Protein AF-A0A2N3IKI6-F1 (afdb_monomer_lite)

pLDDT: mean 86.37, std 8.91, range [39.81, 95.62]

Structure (mmCIF, N/CA/C/O backbone):
data_AF-A0A2N3IKI6-F1
#
_entry.id   AF-A0A2N3IKI6-F1
#
loop_
_atom_site.group_PDB
_atom_site.id
_atom_site.type_symbol
_atom_site.label_atom_id
_atom_site.label_alt_id
_atom_site.label_comp_id
_atom_site.label_asym_id
_atom_site.label_entity_id
_atom_site.label_seq_id
_atom_site.pdbx_PDB_ins_code
_atom_site.Cartn_x
_atom_site.Cartn_y
_atom_site.Cartn_z
_atom_site.occupancy
_atom_site.B_iso_or_equiv
_atom_site.auth_seq_id
_atom_site.auth_comp_id
_atom_site.auth_asym_id
_atom_site.auth_atom_id
_atom_site.pdbx_PDB_model_num
ATOM 1 N N . MET A 1 1 ? 9.891 15.301 12.125 1.00 39.81 1 MET A N 1
ATOM 2 C CA . MET A 1 1 ? 8.675 15.472 11.299 1.00 39.81 1 MET A CA 1
ATOM 3 C C . MET A 1 1 ? 8.452 14.195 10.503 1.00 39.81 1 MET A C 1
ATOM 5 O O . MET A 1 1 ? 9.159 13.972 9.529 1.00 39.81 1 MET A O 1
ATOM 9 N N . GLN A 1 2 ? 7.548 13.316 10.944 1.00 42.34 2 GLN A N 1
ATOM 10 C CA . GLN A 1 2 ? 7.200 12.113 10.184 1.00 42.34 2 GLN A CA 1
ATOM 11 C C . GLN A 1 2 ? 6.317 12.548 9.012 1.00 42.34 2 GLN A C 1
ATOM 13 O O . GLN A 1 2 ? 5.138 12.839 9.183 1.00 42.34 2 GLN A O 1
ATOM 18 N N . LYS A 1 3 ? 6.926 12.711 7.836 1.00 47.81 3 LYS A N 1
ATOM 19 C CA . LYS A 1 3 ? 6.212 13.074 6.612 1.00 47.81 3 LYS A CA 1
ATOM 20 C C . LYS A 1 3 ? 5.405 11.841 6.200 1.00 47.81 3 LYS A C 1
ATOM 22 O O . LYS A 1 3 ? 6.007 10.827 5.856 1.00 47.81 3 LYS A O 1
ATOM 27 N N . SER A 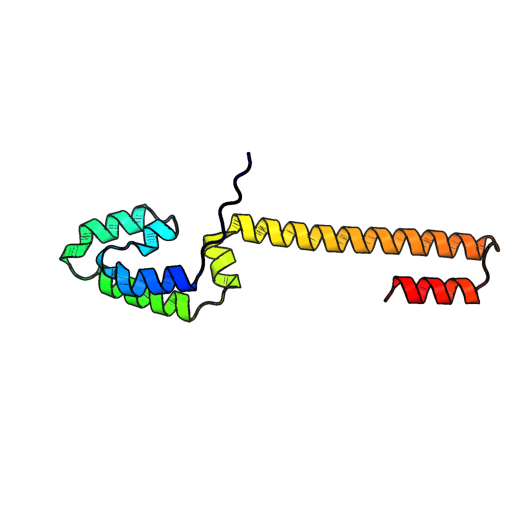1 4 ? 4.077 11.897 6.283 1.00 53.25 4 SER A N 1
ATOM 28 C CA . SER A 1 4 ? 3.225 10.873 5.679 1.00 53.25 4 SER A CA 1
ATOM 29 C C . SER A 1 4 ? 3.449 10.927 4.172 1.00 53.25 4 SER A C 1
ATOM 31 O O . SER A 1 4 ? 3.062 11.881 3.495 1.00 53.25 4 SER A O 1
ATOM 33 N N . THR A 1 5 ? 4.174 9.951 3.638 1.00 63.69 5 THR A N 1
ATOM 34 C CA . THR A 1 5 ? 4.235 9.765 2.193 1.00 63.69 5 THR A CA 1
ATOM 35 C C . THR A 1 5 ? 2.837 9.377 1.732 1.00 63.69 5 THR A C 1
ATOM 37 O O . THR A 1 5 ? 2.300 8.424 2.281 1.00 63.69 5 THR A O 1
ATOM 40 N N . PRO A 1 6 ? 2.224 10.096 0.782 1.00 75.94 6 PRO A N 1
ATOM 41 C CA . PRO A 1 6 ? 0.890 9.747 0.315 1.00 75.94 6 PRO A CA 1
ATOM 42 C C . PRO A 1 6 ? 0.900 8.366 -0.355 1.00 75.94 6 PRO A C 1
ATOM 44 O O . PRO A 1 6 ? 1.802 8.093 -1.156 1.00 75.94 6 PRO A O 1
ATOM 47 N N . MET A 1 7 ? -0.117 7.540 -0.073 1.00 84.69 7 MET A N 1
ATOM 48 C CA . MET A 1 7 ? -0.312 6.248 -0.742 1.00 84.69 7 MET A CA 1
ATOM 49 C C . MET A 1 7 ? -0.220 6.400 -2.258 1.00 84.69 7 MET A C 1
ATOM 51 O O . MET A 1 7 ? -0.839 7.283 -2.872 1.00 84.69 7 MET A O 1
ATOM 55 N N . LYS A 1 8 ? 0.541 5.503 -2.881 1.00 87.81 8 LYS A N 1
ATOM 56 C CA . LYS A 1 8 ? 0.618 5.414 -4.337 1.00 87.81 8 LYS A CA 1
ATOM 57 C C . LYS A 1 8 ? -0.748 4.998 -4.872 1.00 87.81 8 LYS A C 1
ATOM 59 O O . LYS A 1 8 ? -1.394 4.131 -4.294 1.00 87.81 8 LYS A O 1
ATOM 64 N N . LYS A 1 9 ? -1.176 5.578 -5.995 1.00 90.94 9 LYS A N 1
ATOM 65 C CA . LYS A 1 9 ? -2.481 5.264 -6.593 1.00 90.94 9 LYS A CA 1
ATOM 66 C C . LYS A 1 9 ? -2.327 4.277 -7.742 1.00 90.94 9 LYS A C 1
ATOM 68 O O . LYS A 1 9 ? -1.581 4.543 -8.688 1.00 90.94 9 LYS A O 1
ATOM 73 N N . ARG A 1 10 ? -3.110 3.198 -7.709 1.00 91.88 10 ARG A N 1
ATOM 74 C CA . ARG A 1 10 ? -3.164 2.170 -8.760 1.00 91.88 10 ARG A CA 1
ATOM 75 C C . ARG A 1 10 ? -3.431 2.751 -10.147 1.00 91.88 10 ARG A C 1
ATOM 77 O O . ARG A 1 10 ? -2.702 2.453 -11.086 1.00 91.88 10 ARG A O 1
ATOM 84 N N . LEU A 1 11 ? -4.422 3.637 -10.264 1.00 90.62 11 LEU A N 1
ATOM 85 C CA . LEU A 1 11 ? -4.777 4.288 -11.532 1.00 90.62 11 LEU A CA 1
ATOM 86 C C . LEU A 1 11 ? -3.637 5.142 -12.102 1.00 90.62 11 LEU A C 1
ATOM 88 O O . LEU A 1 11 ? -3.424 5.149 -13.311 1.00 90.62 11 LEU A O 1
ATOM 92 N N . ILE A 1 12 ? -2.875 5.823 -11.239 1.00 90.75 12 ILE A N 1
ATOM 93 C CA . ILE A 1 12 ? -1.708 6.604 -11.669 1.00 90.75 12 ILE A CA 1
ATOM 94 C C . ILE A 1 12 ? -0.623 5.657 -12.186 1.00 90.75 12 ILE A C 1
ATOM 96 O O . ILE A 1 12 ? -0.085 5.890 -13.264 1.00 90.75 12 ILE A O 1
ATOM 100 N N . ALA A 1 13 ? -0.348 4.558 -11.478 1.00 90.31 13 ALA A N 1
ATOM 101 C CA . ALA A 1 13 ? 0.609 3.552 -11.935 1.00 90.31 13 ALA A CA 1
ATOM 102 C C . ALA A 1 13 ? 0.197 2.923 -13.280 1.00 90.31 13 ALA A C 1
ATOM 104 O O . ALA A 1 13 ? 1.044 2.770 -14.157 1.00 90.31 13 ALA A O 1
ATOM 105 N N . ALA A 1 14 ? -1.093 2.627 -13.472 1.00 90.75 14 ALA A N 1
ATOM 106 C CA . ALA A 1 14 ? -1.636 2.121 -14.733 1.00 90.75 14 ALA A CA 1
ATOM 107 C C . ALA A 1 14 ? -1.469 3.128 -15.880 1.00 90.75 14 ALA A C 1
ATOM 109 O O . ALA A 1 14 ? -0.926 2.780 -16.928 1.00 90.75 14 ALA A O 1
ATOM 110 N N . ALA A 1 15 ? -1.859 4.389 -15.669 1.00 90.25 15 ALA A N 1
ATOM 111 C CA . ALA A 1 15 ? -1.707 5.444 -16.668 1.00 90.25 15 ALA A CA 1
ATOM 112 C C . ALA A 1 15 ? -0.229 5.677 -17.025 1.00 90.25 15 ALA A C 1
ATOM 114 O O . ALA A 1 15 ? 0.130 5.725 -18.199 1.00 90.25 15 ALA A O 1
ATOM 115 N N . MET A 1 16 ? 0.652 5.747 -16.024 1.00 89.44 16 MET A N 1
ATOM 116 C CA . MET A 1 16 ? 2.096 5.880 -16.242 1.00 89.44 16 MET A CA 1
ATOM 117 C C . MET A 1 16 ? 2.685 4.690 -16.997 1.00 89.44 16 MET A C 1
ATOM 119 O O . MET A 1 16 ? 3.626 4.869 -17.760 1.00 89.44 16 MET A O 1
ATOM 123 N N . SER A 1 17 ? 2.150 3.488 -16.797 1.00 88.81 17 SER A N 1
ATOM 124 C CA . SER A 1 17 ? 2.616 2.290 -17.491 1.00 88.81 17 SER A CA 1
ATOM 125 C C . SER A 1 17 ? 2.164 2.266 -18.961 1.00 88.81 17 SER A C 1
ATOM 127 O O . SER A 1 17 ? 2.959 1.911 -19.827 1.00 88.81 17 SER A O 1
ATOM 129 N N . LEU A 1 18 ? 0.955 2.763 -19.267 1.00 87.06 18 LEU A N 1
ATOM 130 C CA . LEU A 1 18 ? 0.464 2.929 -20.646 1.00 87.06 18 LEU A CA 1
ATOM 131 C C . LEU A 1 18 ? 1.225 4.011 -21.420 1.00 87.06 18 LEU A C 1
ATOM 133 O O . LEU A 1 18 ? 1.699 3.762 -22.525 1.00 87.06 18 LEU A O 1
ATOM 137 N N . PHE A 1 19 ? 1.347 5.213 -20.852 1.00 84.44 19 PHE A N 1
ATOM 138 C CA . PHE A 1 19 ? 1.938 6.360 -21.554 1.00 84.44 19 PHE A CA 1
ATOM 139 C C . PHE A 1 19 ? 3.467 6.430 -21.422 1.00 84.44 19 PHE A C 1
ATOM 141 O O . PHE A 1 19 ? 4.141 6.991 -22.281 1.00 84.44 19 PHE A O 1
ATOM 148 N N . GLY A 1 20 ? 4.026 5.863 -20.353 1.00 80.38 20 GLY A N 1
ATOM 149 C CA . GLY A 1 20 ? 5.453 5.904 -20.018 1.00 80.38 20 GLY A CA 1
ATOM 150 C C . GLY A 1 20 ? 6.158 4.548 -20.088 1.00 80.38 20 GLY A C 1
ATOM 151 O O . GLY A 1 20 ? 7.300 4.448 -19.636 1.00 80.38 20 GLY A O 1
ATOM 152 N N . GLY A 1 21 ? 5.511 3.514 -20.642 1.00 76.44 21 GLY A N 1
ATOM 153 C CA . GLY A 1 21 ? 6.038 2.145 -20.706 1.00 76.44 21 GLY A CA 1
ATOM 154 C C . GLY A 1 21 ? 7.376 2.030 -21.439 1.00 76.44 21 GLY A C 1
ATOM 155 O O . GLY A 1 21 ? 8.291 1.379 -20.947 1.00 76.44 21 GLY A O 1
ATOM 156 N N . THR A 1 22 ? 7.555 2.757 -22.547 1.00 72.12 22 THR A N 1
ATOM 157 C CA . THR A 1 22 ? 8.811 2.777 -23.329 1.00 72.12 22 THR A CA 1
ATOM 158 C C . THR A 1 22 ? 10.024 3.242 -22.513 1.00 72.12 22 THR A C 1
ATOM 160 O O . THR A 1 22 ? 11.145 2.802 -22.758 1.00 72.12 22 THR A O 1
ATOM 163 N N . TRP A 1 23 ? 9.801 4.099 -21.516 1.00 79.62 23 TRP A N 1
ATOM 164 C CA . TRP A 1 23 ? 10.837 4.647 -20.636 1.00 79.62 23 TRP A CA 1
ATOM 165 C C . TRP A 1 23 ? 10.884 3.941 -19.269 1.00 79.62 23 TRP A C 1
ATOM 167 O O . TRP A 1 23 ? 11.758 4.226 -18.454 1.00 79.62 23 TRP A O 1
ATOM 177 N N . GLY A 1 24 ? 9.929 3.047 -18.982 1.00 80.38 24 GLY A N 1
ATOM 178 C CA . GLY A 1 24 ? 9.806 2.361 -17.693 1.00 80.38 24 GLY A CA 1
ATOM 179 C C . GLY A 1 24 ? 9.529 3.289 -16.505 1.00 80.38 24 GLY A C 1
ATOM 180 O O . GLY A 1 24 ? 9.872 2.952 -15.369 1.00 80.38 24 GLY A O 1
ATOM 181 N N . VAL A 1 25 ? 8.922 4.461 -16.733 1.00 81.94 25 VAL A N 1
ATOM 182 C CA . VAL A 1 25 ? 8.741 5.514 -15.707 1.00 81.94 25 VAL A CA 1
ATOM 183 C C . VAL A 1 25 ? 7.890 5.011 -14.529 1.00 81.94 25 VAL A C 1
ATOM 185 O O . VAL A 1 25 ? 8.121 5.378 -13.373 1.00 81.94 25 VAL A O 1
ATOM 188 N N . HIS A 1 26 ? 6.944 4.103 -14.784 1.00 83.44 26 HIS A N 1
ATOM 189 C CA . HIS A 1 26 ? 6.106 3.490 -13.749 1.00 83.44 26 HIS A CA 1
ATOM 190 C C . HIS A 1 26 ? 6.913 2.658 -12.742 1.00 83.44 26 HIS A C 1
ATOM 192 O O . HIS A 1 26 ? 6.555 2.618 -11.566 1.00 83.44 26 HIS A O 1
ATOM 198 N N . HIS A 1 27 ? 8.033 2.045 -13.140 1.00 85.19 27 HIS A N 1
ATOM 199 C CA . HIS A 1 27 ? 8.892 1.315 -12.202 1.00 85.19 27 HIS A CA 1
ATOM 200 C C . HIS A 1 27 ? 9.571 2.245 -11.193 1.00 85.19 27 HIS A C 1
ATOM 202 O O . HIS A 1 27 ? 9.669 1.879 -10.020 1.00 85.19 27 HIS A O 1
ATOM 208 N N . PHE A 1 28 ? 9.957 3.457 -11.603 1.00 85.19 28 PHE A N 1
ATOM 209 C CA . PHE A 1 28 ? 10.492 4.473 -10.691 1.00 85.19 28 PHE A CA 1
ATOM 210 C C . PHE A 1 28 ? 9.423 4.968 -9.714 1.00 85.19 28 PHE A C 1
ATOM 212 O O . PHE A 1 28 ? 9.687 5.068 -8.516 1.00 85.19 28 PHE A O 1
ATOM 219 N N . TYR A 1 29 ? 8.191 5.181 -10.189 1.00 84.44 29 TYR A N 1
ATOM 220 C CA . TYR A 1 29 ? 7.064 5.545 -9.322 1.00 84.44 29 TYR A CA 1
ATOM 221 C C . TYR A 1 29 ? 6.781 4.483 -8.253 1.00 84.44 29 TYR A C 1
ATOM 223 O O . TYR A 1 29 ? 6.532 4.808 -7.091 1.00 84.44 29 TYR A O 1
ATOM 231 N N . LEU A 1 30 ? 6.874 3.204 -8.619 1.00 85.25 30 LEU A N 1
ATOM 232 C CA . LEU A 1 30 ? 6.653 2.075 -7.713 1.00 85.25 30 LEU A CA 1
ATOM 233 C C . LEU A 1 30 ? 7.867 1.758 -6.817 1.00 85.25 30 LEU A C 1
ATOM 235 O O . LEU A 1 30 ? 7.786 0.830 -6.020 1.00 85.25 30 LEU A O 1
ATOM 239 N N . GLY A 1 31 ? 8.973 2.506 -6.919 1.00 81.12 31 GLY A N 1
ATOM 240 C CA . GLY A 1 31 ? 10.185 2.297 -6.112 1.00 81.12 31 GLY A CA 1
ATOM 241 C C . GLY A 1 31 ? 11.097 1.164 -6.604 1.00 81.12 31 GLY A C 1
ATOM 242 O O . GLY A 1 31 ? 12.087 0.840 -5.956 1.00 81.12 31 GLY A O 1
ATOM 243 N N . ASN A 1 32 ? 10.811 0.576 -7.767 1.00 83.75 32 ASN A N 1
ATOM 244 C CA . ASN A 1 32 ? 11.599 -0.504 -8.361 1.00 83.75 32 ASN A CA 1
ATOM 245 C C . ASN A 1 32 ? 12.720 0.058 -9.249 1.00 83.75 32 ASN A C 1
ATOM 247 O O . ASN A 1 32 ? 12.684 -0.090 -10.473 1.00 83.75 32 ASN A O 1
ATOM 251 N N . PHE A 1 33 ? 13.726 0.687 -8.634 1.00 83.69 33 PHE A N 1
ATOM 252 C CA . PHE A 1 33 ? 14.801 1.388 -9.352 1.00 83.69 33 PHE A CA 1
ATOM 253 C C . PHE A 1 33 ? 15.542 0.492 -10.357 1.00 83.69 33 PHE A C 1
ATOM 255 O O . PHE A 1 33 ? 15.727 0.883 -11.505 1.00 83.69 33 PHE A O 1
ATOM 262 N N . GLY A 1 34 ? 15.876 -0.746 -9.974 1.00 85.25 34 GLY A N 1
ATOM 263 C CA . GLY A 1 34 ? 16.577 -1.681 -10.863 1.00 85.25 34 GLY A CA 1
ATOM 264 C C . GLY A 1 34 ? 15.807 -1.992 -12.152 1.00 85.25 34 GLY A C 1
ATOM 265 O O . GLY A 1 34 ? 16.389 -1.987 -13.233 1.00 85.25 34 GLY A O 1
ATOM 266 N N . LYS A 1 35 ? 14.482 -2.184 -12.066 1.00 83.62 35 LYS A N 1
ATOM 267 C CA . LYS A 1 35 ? 13.631 -2.421 -13.248 1.00 83.62 35 LYS A CA 1
ATOM 268 C C . LYS A 1 35 ? 13.480 -1.169 -14.109 1.00 83.62 35 LYS A C 1
ATOM 270 O O . LYS A 1 35 ? 13.429 -1.278 -15.331 1.00 83.62 35 LYS A O 1
ATOM 275 N N . GLY A 1 36 ? 13.438 0.006 -13.480 1.00 84.75 36 GLY A N 1
ATOM 276 C CA . GLY A 1 36 ? 13.424 1.289 -14.180 1.00 84.75 36 GLY A CA 1
ATOM 277 C C . GLY A 1 36 ? 14.696 1.505 -15.001 1.00 84.75 36 GLY A C 1
ATOM 278 O O . GLY A 1 36 ? 14.614 1.738 -16.202 1.00 84.75 36 GLY A O 1
ATOM 279 N N . VAL A 1 37 ? 15.872 1.336 -14.390 1.00 86.19 37 VAL A N 1
ATOM 280 C CA . VAL A 1 37 ? 17.167 1.473 -15.084 1.00 86.19 37 VAL A CA 1
ATOM 281 C C . VAL A 1 37 ? 17.297 0.462 -16.222 1.00 86.19 37 VAL A C 1
ATOM 283 O O . VAL A 1 37 ? 17.702 0.827 -17.324 1.00 86.19 37 VAL A O 1
ATOM 286 N N . LEU A 1 38 ? 16.892 -0.790 -15.989 1.00 85.56 38 LEU A N 1
ATOM 287 C CA . LEU A 1 38 ? 16.888 -1.817 -17.028 1.00 85.56 38 LEU A CA 1
ATOM 288 C C . LEU A 1 38 ? 15.999 -1.406 -18.210 1.00 85.56 38 LEU A C 1
ATOM 290 O O . LEU A 1 38 ? 16.414 -1.512 -19.359 1.00 85.56 38 LEU A O 1
ATOM 294 N N . SER A 1 39 ? 14.810 -0.872 -17.928 1.00 85.38 39 SER A N 1
ATOM 295 C CA . SER A 1 39 ? 13.888 -0.403 -18.966 1.00 85.38 39 SER A CA 1
ATOM 296 C C . SER A 1 39 ? 14.507 0.701 -19.822 1.00 85.38 39 SER A C 1
ATOM 298 O O . SER A 1 39 ? 14.372 0.635 -21.035 1.00 85.38 39 SER A O 1
ATOM 300 N N . VAL A 1 40 ? 15.242 1.646 -19.223 1.00 85.19 40 VAL A N 1
ATOM 301 C CA . VAL A 1 40 ? 15.930 2.736 -19.944 1.00 85.19 40 VAL A CA 1
ATOM 302 C C . VAL A 1 40 ? 17.044 2.210 -20.856 1.00 85.19 40 VAL A C 1
ATOM 304 O O . VAL A 1 40 ? 17.153 2.632 -22.005 1.00 85.19 40 VAL A O 1
ATOM 307 N N . ILE A 1 41 ? 17.848 1.251 -20.385 1.00 85.94 41 ILE A N 1
ATOM 308 C CA . ILE A 1 41 ? 18.919 0.637 -21.194 1.00 85.94 41 ILE A CA 1
ATOM 309 C C . ILE A 1 41 ? 18.327 -0.133 -22.385 1.00 85.94 41 ILE A C 1
ATOM 311 O O . ILE A 1 41 ? 18.885 -0.126 -23.482 1.00 85.94 41 ILE A O 1
ATOM 315 N N . PHE A 1 42 ? 17.171 -0.771 -22.189 1.00 83.81 42 PHE A N 1
ATOM 316 C CA . PHE A 1 42 ? 16.470 -1.524 -23.227 1.00 83.81 42 PHE A CA 1
ATOM 317 C C . PHE A 1 42 ? 15.454 -0.693 -24.029 1.00 83.81 42 PHE A C 1
ATOM 319 O O . PHE A 1 42 ? 14.840 -1.242 -24.944 1.00 83.81 42 PHE A O 1
ATOM 326 N N . SER A 1 43 ? 15.295 0.613 -23.781 1.00 82.00 43 SER A N 1
ATOM 327 C CA . SER A 1 43 ? 14.288 1.461 -24.452 1.00 82.00 43 SER A CA 1
ATOM 328 C C . SER A 1 43 ? 14.398 1.454 -25.979 1.00 82.00 43 SER A C 1
ATOM 330 O O . SER A 1 43 ? 13.380 1.506 -26.664 1.00 82.00 43 SER A O 1
ATOM 332 N N . TRP A 1 44 ? 15.605 1.296 -26.526 1.00 82.00 44 TRP A N 1
ATOM 333 C CA . TRP A 1 44 ? 15.844 1.183 -27.972 1.00 82.00 44 TRP A CA 1
ATOM 334 C C . TRP A 1 44 ? 15.307 -0.104 -28.621 1.00 82.00 44 TRP A C 1
ATOM 336 O O . TRP A 1 44 ? 15.151 -0.156 -29.836 1.00 82.00 44 TRP A O 1
ATOM 346 N N . THR A 1 45 ? 14.995 -1.136 -27.833 1.00 85.31 45 THR A N 1
ATOM 347 C CA . THR A 1 45 ? 14.505 -2.429 -28.343 1.00 85.31 45 THR A CA 1
ATOM 348 C C . THR A 1 45 ? 12.982 -2.495 -28.485 1.00 85.31 45 THR A C 1
ATOM 350 O O . THR A 1 45 ? 12.464 -3.470 -29.021 1.00 85.31 45 THR A O 1
ATOM 353 N N . GLY A 1 46 ? 12.241 -1.515 -27.949 1.00 80.25 46 GLY A N 1
ATOM 354 C CA . GLY A 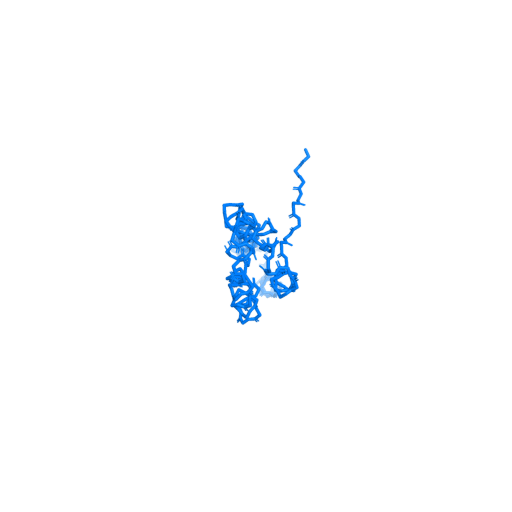1 46 ? 10.771 -1.543 -27.883 1.00 80.25 46 GLY A CA 1
ATOM 355 C C . GLY A 1 46 ? 10.182 -2.582 -26.910 1.00 80.25 46 GLY A C 1
ATOM 356 O O . GLY A 1 46 ? 8.983 -2.559 -26.634 1.00 80.25 46 GLY A O 1
ATOM 357 N N . ILE A 1 47 ? 11.008 -3.452 -26.319 1.00 84.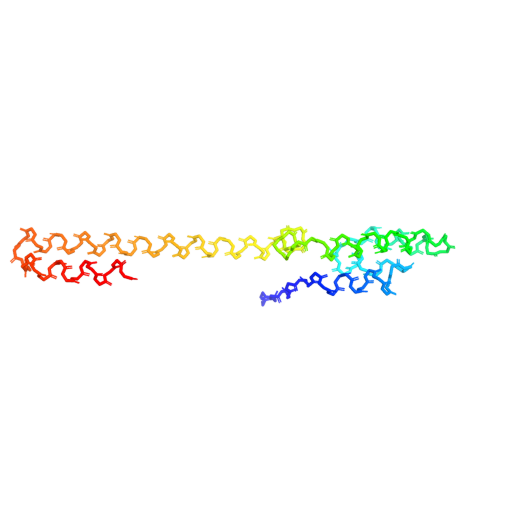44 47 ILE A N 1
ATOM 358 C CA . ILE A 1 47 ? 10.605 -4.444 -25.308 1.00 84.44 47 ILE A CA 1
ATOM 359 C C . ILE A 1 47 ? 9.956 -3.783 -24.073 1.00 84.44 47 ILE A C 1
ATOM 361 O O . ILE A 1 47 ? 8.915 -4.277 -23.626 1.00 84.44 47 ILE A O 1
ATOM 365 N N . PRO A 1 48 ? 10.478 -2.660 -23.527 1.00 84.25 48 PRO A N 1
ATOM 366 C CA . PRO A 1 48 ? 9.866 -2.002 -22.368 1.00 84.25 48 PRO A CA 1
ATOM 367 C C . PRO A 1 48 ? 8.424 -1.554 -22.613 1.00 84.25 48 PRO A C 1
ATOM 369 O O . PRO A 1 48 ? 7.608 -1.582 -21.696 1.00 84.25 48 PRO A O 1
ATOM 372 N N . THR A 1 49 ? 8.075 -1.213 -23.857 1.00 84.25 49 THR A N 1
ATOM 373 C CA . THR A 1 49 ? 6.711 -0.832 -24.239 1.00 84.25 49 THR A CA 1
ATOM 374 C C . THR A 1 49 ? 5.733 -1.992 -24.053 1.00 84.25 49 THR A C 1
ATOM 376 O O . THR A 1 49 ? 4.656 -1.797 -23.493 1.00 84.25 49 THR A O 1
ATOM 379 N N . ILE A 1 50 ? 6.114 -3.211 -24.451 1.00 88.00 50 ILE A N 1
ATOM 380 C CA . ILE A 1 50 ? 5.270 -4.405 -24.282 1.00 88.00 50 ILE A CA 1
ATOM 381 C C . ILE A 1 50 ? 5.118 -4.756 -22.799 1.00 88.00 50 ILE A C 1
ATOM 383 O O . ILE A 1 50 ? 4.012 -5.034 -22.338 1.00 88.00 50 ILE A O 1
ATOM 387 N N . ILE A 1 51 ? 6.210 -4.686 -22.032 1.00 87.81 51 ILE A N 1
ATOM 388 C CA . ILE A 1 51 ? 6.182 -4.922 -20.581 1.00 87.81 51 ILE A CA 1
ATOM 389 C C . ILE A 1 51 ? 5.282 -3.892 -19.886 1.00 87.81 51 ILE A C 1
ATOM 391 O O . ILE A 1 51 ? 4.460 -4.271 -19.054 1.00 87.81 51 ILE A O 1
ATOM 395 N N . GLY A 1 52 ? 5.384 -2.613 -20.259 1.00 87.38 52 GLY A N 1
ATOM 396 C CA . GLY A 1 52 ? 4.518 -1.549 -19.750 1.00 87.38 52 GLY A CA 1
ATOM 397 C C . GLY A 1 52 ? 3.042 -1.779 -20.077 1.00 87.38 52 GLY A C 1
ATOM 398 O O . GLY A 1 52 ? 2.185 -1.600 -19.220 1.00 87.38 52 GLY A O 1
ATOM 399 N N . LEU A 1 53 ? 2.719 -2.269 -21.276 1.00 89.62 53 LEU A N 1
ATOM 400 C CA . LEU A 1 53 ? 1.335 -2.599 -21.620 1.00 89.62 53 LEU A CA 1
ATOM 401 C C . LEU A 1 53 ? 0.782 -3.743 -20.751 1.00 89.62 53 LEU A C 1
ATOM 403 O O . LEU A 1 53 ? -0.344 -3.660 -20.260 1.00 89.62 53 LEU A O 1
ATOM 407 N N . VAL A 1 54 ? 1.579 -4.788 -20.514 1.00 91.00 54 VAL A N 1
ATOM 408 C CA . VAL A 1 54 ? 1.197 -5.905 -19.633 1.00 91.00 54 VAL A CA 1
ATOM 409 C C . VAL A 1 54 ? 1.030 -5.435 -18.185 1.00 91.00 54 VAL A C 1
ATOM 411 O O . VAL A 1 54 ? 0.045 -5.789 -17.532 1.00 91.00 54 VAL A O 1
ATOM 414 N N . ASP A 1 55 ? 1.953 -4.614 -17.684 1.00 89.56 55 ASP A N 1
ATOM 415 C CA . ASP A 1 55 ? 1.878 -4.034 -16.341 1.00 89.56 55 ASP A CA 1
ATOM 416 C C . ASP A 1 55 ? 0.650 -3.124 -16.190 1.00 89.56 55 ASP A C 1
ATOM 418 O O . ASP A 1 55 ? -0.046 -3.197 -15.177 1.00 89.56 55 ASP A O 1
ATOM 422 N N . ALA A 1 56 ? 0.319 -2.327 -17.206 1.00 91.06 56 ALA A N 1
ATOM 423 C CA . ALA A 1 56 ? -0.885 -1.509 -17.221 1.00 91.06 56 ALA A CA 1
ATOM 424 C C . ALA A 1 56 ? -2.164 -2.344 -17.111 1.00 91.06 56 ALA A C 1
ATOM 426 O O . ALA A 1 56 ? -3.002 -2.058 -16.254 1.00 91.06 56 ALA A O 1
ATOM 427 N N . VAL A 1 57 ? -2.305 -3.390 -17.933 1.00 93.12 57 VAL A N 1
ATOM 428 C CA . VAL A 1 57 ? -3.457 -4.305 -17.862 1.00 93.12 57 VAL A CA 1
ATOM 429 C C . VAL A 1 57 ? -3.532 -4.935 -16.476 1.00 93.12 57 VAL A C 1
ATOM 431 O O . VAL A 1 57 ? -4.587 -4.907 -15.848 1.00 93.12 57 VAL A O 1
ATOM 434 N N . LYS A 1 58 ? -2.401 -5.407 -15.946 1.00 92.69 58 LYS A N 1
ATOM 435 C CA . LYS A 1 58 ? -2.326 -5.974 -14.600 1.00 92.69 58 LYS A CA 1
ATOM 436 C C . LYS A 1 58 ? -2.785 -4.990 -13.526 1.00 92.69 58 LYS A C 1
ATOM 438 O O . LYS A 1 58 ? -3.542 -5.378 -12.640 1.00 92.69 58 LYS A O 1
ATOM 443 N N . PHE A 1 59 ? -2.348 -3.732 -13.581 1.00 92.12 59 PHE A N 1
ATOM 444 C CA . PHE A 1 59 ? -2.783 -2.710 -12.629 1.00 92.12 59 PHE A CA 1
ATOM 445 C C . PHE A 1 59 ? -4.268 -2.376 -12.780 1.00 92.12 59 PHE A C 1
ATOM 447 O O . PHE A 1 59 ? -4.931 -2.145 -11.773 1.00 92.12 59 PHE A O 1
ATOM 454 N N . LEU A 1 60 ? -4.815 -2.396 -13.996 1.00 91.44 60 LEU A N 1
ATOM 455 C CA . LEU A 1 60 ? -6.244 -2.176 -14.227 1.00 91.44 60 LEU A CA 1
ATOM 456 C C . LEU A 1 60 ? -7.108 -3.328 -13.699 1.00 91.44 60 LEU A C 1
ATOM 458 O O . LEU A 1 60 ? -8.170 -3.066 -13.136 1.00 91.44 60 LEU A O 1
ATOM 462 N N . THR A 1 61 ? -6.649 -4.576 -13.828 1.00 93.94 61 THR A N 1
ATOM 463 C CA . THR A 1 61 ? -7.385 -5.770 -13.373 1.00 93.94 61 THR A CA 1
ATOM 464 C C . THR A 1 61 ? -7.236 -6.068 -11.880 1.00 93.94 61 THR A C 1
ATOM 466 O O . THR A 1 61 ? -8.035 -6.812 -11.323 1.00 93.94 61 THR A O 1
ATOM 469 N N . MET A 1 62 ? -6.199 -5.541 -11.230 1.00 93.00 62 MET A N 1
ATOM 470 C CA . MET A 1 62 ? -5.927 -5.751 -9.804 1.00 93.00 62 MET A CA 1
ATOM 471 C C . MET A 1 62 ? -6.800 -4.832 -8.935 1.00 93.00 62 MET A C 1
ATOM 473 O O . MET A 1 62 ? -7.078 -3.704 -9.342 1.00 93.00 62 MET A O 1
ATOM 477 N N . THR A 1 63 ? -7.205 -5.272 -7.738 1.00 93.06 63 THR A N 1
ATOM 478 C CA . THR A 1 63 ? -7.952 -4.403 -6.803 1.00 93.06 63 THR A CA 1
ATOM 479 C C . THR A 1 63 ? -7.038 -3.400 -6.102 1.00 93.06 63 THR A C 1
ATOM 481 O O . THR A 1 63 ? -5.810 -3.543 -6.096 1.00 93.06 63 THR A O 1
ATOM 484 N N . ASP A 1 64 ? -7.634 -2.367 -5.504 1.00 90.50 64 ASP A N 1
ATOM 485 C CA . ASP A 1 64 ? -6.885 -1.384 -4.722 1.00 90.50 64 ASP A CA 1
ATOM 486 C C . ASP A 1 64 ? -6.255 -2.026 -3.473 1.00 90.50 64 ASP A C 1
ATOM 488 O O . ASP A 1 64 ? -5.093 -1.744 -3.191 1.00 90.50 64 ASP A O 1
ATOM 492 N N . GLU A 1 65 ? -6.915 -2.989 -2.807 1.00 89.00 65 GLU A N 1
ATOM 493 C CA . GLU A 1 65 ? -6.289 -3.693 -1.672 1.00 89.00 65 GLU A CA 1
ATOM 494 C C . GLU A 1 65 ? -5.050 -4.481 -2.105 1.00 89.00 65 GLU A C 1
ATOM 496 O O . GLU A 1 65 ? -4.006 -4.425 -1.458 1.00 89.00 65 GLU A O 1
ATOM 501 N N . GLN A 1 66 ? -5.136 -5.198 -3.228 1.00 90.56 66 GLN A N 1
ATOM 502 C CA . GLN A 1 66 ? -4.002 -5.944 -3.775 1.00 90.56 66 GLN A CA 1
ATOM 503 C C . GLN A 1 66 ? -2.850 -5.011 -4.179 1.00 90.56 66 GLN A C 1
ATOM 505 O O . GLN A 1 66 ? -1.677 -5.368 -4.021 1.00 90.56 66 GLN A O 1
ATOM 510 N N . PHE A 1 67 ? -3.167 -3.811 -4.681 1.00 92.50 67 PHE A N 1
ATOM 511 C CA . PHE A 1 67 ? -2.173 -2.777 -4.959 1.00 92.50 67 PHE A CA 1
ATOM 512 C C . PHE A 1 67 ? -1.497 -2.297 -3.679 1.00 92.50 67 PHE A C 1
ATOM 514 O O . PHE A 1 67 ? -0.265 -2.260 -3.618 1.00 92.50 67 PHE A O 1
ATOM 521 N N . ASP A 1 68 ? -2.283 -1.973 -2.659 1.00 91.38 68 ASP A N 1
ATOM 522 C CA . ASP A 1 68 ? -1.790 -1.409 -1.409 1.00 91.38 68 ASP A CA 1
ATOM 523 C C . ASP A 1 68 ? -0.923 -2.402 -0.641 1.00 91.38 68 ASP A C 1
ATOM 525 O O . ASP A 1 68 ? 0.165 -2.043 -0.190 1.00 91.38 68 ASP A O 1
ATOM 529 N N . VAL A 1 69 ? -1.316 -3.676 -0.599 1.00 90.25 69 VAL A N 1
ATOM 530 C CA . VAL A 1 69 ? -0.498 -4.754 -0.019 1.00 90.25 69 VAL A CA 1
ATOM 531 C C . VAL A 1 69 ? 0.875 -4.830 -0.688 1.00 90.25 69 VAL A C 1
ATOM 533 O O . VAL A 1 69 ? 1.882 -5.059 -0.021 1.00 90.25 69 VAL A O 1
ATOM 536 N N . LYS A 1 70 ? 0.935 -4.647 -2.010 1.00 88.81 70 LYS A N 1
ATOM 537 C CA . LYS A 1 70 ? 2.162 -4.855 -2.783 1.00 88.81 70 LYS A CA 1
ATOM 538 C C . LYS A 1 70 ? 3.063 -3.626 -2.862 1.00 88.81 70 LYS A C 1
ATOM 540 O O . LYS A 1 70 ? 4.283 -3.774 -2.886 1.00 88.81 70 LYS A O 1
ATOM 545 N N . TYR A 1 71 ? 2.479 -2.436 -2.965 1.00 89.31 71 TYR A N 1
ATOM 546 C CA . TYR A 1 71 ? 3.201 -1.196 -3.269 1.00 89.31 71 TYR A CA 1
ATOM 547 C C . TYR A 1 71 ? 3.104 -0.134 -2.165 1.00 89.31 71 TYR A C 1
ATOM 549 O O . TYR A 1 71 ? 3.911 0.795 -2.176 1.00 89.31 71 TYR A O 1
ATOM 557 N N . ASN A 1 72 ? 2.185 -0.288 -1.205 1.00 89.81 72 ASN A N 1
ATOM 558 C CA . ASN A 1 72 ? 1.980 0.602 -0.054 1.00 89.81 72 ASN A CA 1
ATOM 559 C C . ASN A 1 72 ? 2.012 -0.176 1.287 1.00 89.81 72 ASN A C 1
ATOM 561 O O . ASN A 1 72 ? 1.331 0.199 2.239 1.00 89.81 72 ASN A O 1
ATOM 565 N N . PHE A 1 73 ? 2.798 -1.261 1.373 1.00 88.06 73 PHE A N 1
ATOM 566 C CA . PHE A 1 73 ? 2.746 -2.237 2.475 1.00 88.06 73 PHE A CA 1
ATOM 567 C C . PHE A 1 73 ? 2.841 -1.624 3.882 1.00 88.06 73 PHE A C 1
ATOM 569 O O . PHE A 1 73 ? 2.064 -1.990 4.758 1.00 88.06 73 PHE A O 1
ATOM 576 N N . GLU A 1 74 ? 3.756 -0.677 4.106 1.00 87.75 74 GLU A N 1
ATOM 577 C CA . GLU A 1 74 ? 3.934 -0.039 5.420 1.00 87.75 74 GLU A CA 1
ATOM 578 C C . GLU A 1 74 ? 2.689 0.743 5.864 1.00 87.75 74 GLU A C 1
ATOM 580 O O . GLU A 1 74 ? 2.279 0.685 7.025 1.00 87.75 74 GLU A O 1
ATOM 585 N N . GLU A 1 75 ? 2.050 1.447 4.931 1.00 86.19 75 GLU A N 1
ATOM 586 C CA . GLU A 1 75 ? 0.848 2.235 5.203 1.00 86.19 75 GLU A CA 1
ATOM 587 C C . GLU A 1 75 ? -0.386 1.333 5.351 1.00 86.19 75 GLU A C 1
ATOM 589 O O . GLU A 1 75 ? -1.175 1.513 6.280 1.00 86.19 75 GLU A O 1
ATOM 594 N N . TYR A 1 76 ? -0.484 0.285 4.525 1.00 87.56 76 TYR A N 1
ATOM 595 C CA . TYR A 1 76 ? -1.482 -0.779 4.655 1.00 87.56 76 TYR A CA 1
ATOM 596 C C . TYR A 1 76 ? -1.400 -1.476 6.023 1.00 87.56 76 TYR A C 1
ATOM 598 O O . TYR A 1 76 ? -2.405 -1.619 6.721 1.00 87.56 76 TYR A O 1
ATOM 606 N N . LYS A 1 77 ? -0.190 -1.852 6.452 1.00 89.88 77 LYS A N 1
ATOM 607 C CA . LYS A 1 77 ? 0.062 -2.492 7.748 1.00 89.88 77 LYS A CA 1
ATOM 608 C C . LYS A 1 77 ? -0.310 -1.575 8.908 1.00 89.88 77 LYS A C 1
ATOM 610 O O . LYS A 1 77 ? -0.951 -2.031 9.853 1.00 89.88 77 LYS A O 1
ATOM 615 N N . LYS A 1 78 ? 0.050 -0.289 8.837 1.00 89.81 78 LYS A N 1
ATOM 616 C CA . LYS A 1 78 ? -0.339 0.696 9.854 1.00 89.81 78 LYS A CA 1
ATOM 617 C C . LYS A 1 78 ? -1.860 0.788 9.979 1.00 89.81 78 LYS A C 1
ATOM 619 O O . LYS A 1 78 ? -2.363 0.729 11.096 1.00 89.81 78 LYS A O 1
ATOM 624 N N . LYS A 1 79 ? -2.577 0.867 8.853 1.00 88.12 79 LYS A N 1
ATOM 625 C CA . LYS A 1 79 ? -4.044 0.920 8.830 1.00 88.12 79 LYS A CA 1
ATOM 626 C C . LYS A 1 79 ? -4.672 -0.305 9.501 1.00 88.12 79 LYS A C 1
ATOM 628 O O . LYS A 1 79 ? -5.559 -0.141 10.329 1.00 88.12 79 LYS A O 1
ATOM 633 N N . ILE A 1 80 ? -4.186 -1.511 9.196 1.00 89.31 80 ILE A N 1
ATOM 634 C CA . ILE A 1 80 ? -4.683 -2.747 9.826 1.00 89.31 80 ILE A CA 1
ATOM 635 C C . ILE A 1 80 ? -4.435 -2.742 11.329 1.00 89.31 80 ILE A C 1
ATOM 637 O O . ILE A 1 80 ? -5.356 -3.011 12.092 1.00 89.31 80 ILE A O 1
ATOM 641 N N . ILE A 1 81 ? -3.211 -2.425 11.756 1.00 91.31 81 ILE A N 1
ATOM 642 C CA . ILE A 1 81 ? -2.863 -2.400 13.181 1.00 91.31 81 ILE A CA 1
ATOM 643 C C . ILE A 1 81 ? -3.721 -1.368 13.917 1.00 91.31 81 ILE A C 1
ATOM 645 O O . ILE A 1 81 ? -4.180 -1.632 15.022 1.00 91.31 81 ILE A O 1
ATOM 649 N N . GLU A 1 82 ? -3.963 -0.205 13.315 1.00 91.06 82 GLU A N 1
ATOM 650 C CA . GLU A 1 82 ? -4.799 0.848 13.892 1.00 91.06 82 GLU A CA 1
ATOM 651 C C . GLU A 1 82 ? -6.278 0.431 13.974 1.00 91.06 82 GLU A C 1
ATOM 653 O O . GLU A 1 82 ? -6.920 0.644 15.004 1.00 91.06 82 GLU A O 1
ATOM 658 N N . GLU A 1 83 ? -6.813 -0.233 12.944 1.00 89.50 83 GLU A N 1
ATOM 659 C CA . GLU A 1 83 ? -8.165 -0.804 12.965 1.00 89.50 83 GLU A CA 1
ATOM 660 C C . GLU A 1 83 ? -8.315 -1.921 14.007 1.00 89.50 83 GLU A C 1
ATOM 662 O O . GLU A 1 83 ? -9.303 -1.952 14.745 1.00 89.50 83 GLU A O 1
ATOM 667 N N . GLU A 1 84 ? -7.346 -2.830 14.087 1.00 90.00 84 GLU A N 1
ATOM 668 C CA . GLU A 1 84 ? -7.324 -3.932 15.047 1.00 90.00 84 GLU A CA 1
ATOM 669 C C . GLU A 1 84 ? -7.182 -3.410 16.480 1.00 90.00 84 GLU A C 1
ATOM 671 O O . GLU A 1 84 ? -7.951 -3.794 17.363 1.00 90.00 84 GLU A O 1
ATOM 676 N N . PHE A 1 85 ? -6.282 -2.452 16.706 1.00 91.12 85 PHE A N 1
ATOM 677 C CA . PHE A 1 85 ? -6.138 -1.768 17.986 1.00 91.12 85 PHE A CA 1
ATOM 678 C C . PHE A 1 85 ? -7.432 -1.059 18.396 1.00 91.12 85 PHE A C 1
ATOM 680 O O . PHE A 1 85 ? -7.877 -1.216 19.533 1.00 91.12 85 PHE A O 1
ATOM 687 N N . ARG A 1 86 ? -8.082 -0.331 17.478 1.00 87.94 86 ARG A N 1
ATOM 688 C CA . ARG A 1 86 ? -9.365 0.338 17.741 1.00 87.94 86 ARG A CA 1
ATOM 689 C C . ARG A 1 86 ? -10.462 -0.662 18.114 1.00 87.94 86 ARG A C 1
ATOM 691 O O . ARG A 1 86 ? -11.198 -0.410 19.066 1.00 87.94 86 ARG A O 1
ATOM 698 N N . LYS A 1 87 ? -10.570 -1.790 17.403 1.00 86.19 87 LYS A N 1
ATOM 699 C CA . LYS A 1 87 ? -11.536 -2.860 17.722 1.00 86.19 87 LYS A CA 1
ATOM 700 C C . LYS A 1 87 ? -11.273 -3.470 19.098 1.00 86.19 87 LYS A C 1
ATOM 702 O O . LYS A 1 87 ? -12.215 -3.642 19.870 1.00 86.19 87 LYS A O 1
ATOM 707 N N . ASN A 1 88 ? -10.008 -3.746 19.410 1.00 85.12 88 ASN A N 1
ATOM 708 C CA . ASN A 1 88 ? -9.597 -4.296 20.700 1.00 85.12 88 ASN A CA 1
ATOM 709 C C . ASN A 1 88 ? -9.868 -3.318 21.849 1.00 85.12 88 ASN A C 1
ATOM 711 O O . ASN A 1 88 ? -10.344 -3.725 22.908 1.00 85.12 88 ASN A O 1
ATOM 715 N N . LEU A 1 89 ? -9.613 -2.026 21.639 1.00 85.81 89 LEU A N 1
ATOM 716 C CA . LEU A 1 89 ? -9.893 -0.991 22.629 1.00 85.81 89 LEU A CA 1
ATOM 717 C C . LEU A 1 89 ? -11.400 -0.844 22.877 1.00 85.81 89 LEU A C 1
ATOM 719 O O . LEU A 1 89 ? -11.822 -0.847 24.029 1.00 85.81 89 LEU A O 1
ATOM 723 N N . PHE A 1 90 ? -12.218 -0.824 21.823 1.00 81.25 90 PHE A N 1
ATOM 724 C CA . PHE A 1 90 ? -13.677 -0.771 21.955 1.00 81.25 90 PHE A CA 1
ATOM 725 C C . PHE A 1 90 ? -14.247 -1.985 22.712 1.00 81.25 90 PHE A C 1
ATOM 727 O O . PHE A 1 90 ? -15.057 -1.821 23.620 1.00 81.25 90 PHE A O 1
ATOM 734 N N . HIS A 1 91 ? -13.771 -3.202 22.414 1.00 80.38 91 HIS A N 1
ATOM 735 C CA . HIS A 1 91 ? -14.174 -4.409 23.152 1.00 80.38 91 HIS A CA 1
ATOM 736 C C . HIS A 1 91 ? -13.787 -4.359 24.635 1.00 80.38 91 HIS A C 1
ATOM 738 O O . HIS A 1 91 ? -14.570 -4.768 25.494 1.00 80.38 91 HIS A O 1
ATOM 744 N N . LYS A 1 92 ? -12.581 -3.868 24.945 1.00 84.06 92 LYS A N 1
ATOM 745 C CA . LYS A 1 92 ? -12.095 -3.753 26.325 1.00 84.06 92 LYS A CA 1
ATOM 746 C C . LYS A 1 92 ? -12.944 -2.782 27.148 1.00 84.06 92 LYS A C 1
ATOM 748 O O . LYS A 1 92 ? -13.243 -3.074 28.305 1.00 84.06 92 LYS A O 1
ATOM 753 N N . ASP A 1 93 ? -13.315 -1.654 26.553 1.00 85.44 93 ASP A N 1
ATOM 754 C CA . ASP A 1 93 ? -14.120 -0.617 27.196 1.00 85.44 93 ASP A CA 1
ATOM 755 C C . ASP A 1 93 ? -15.506 -1.160 27.584 1.00 85.44 93 ASP A C 1
ATOM 757 O O . ASP A 1 93 ? -15.826 -1.232 28.773 1.00 85.44 93 ASP A O 1
ATOM 761 N N . ILE A 1 94 ? -16.242 -1.716 26.613 1.00 86.88 94 ILE A N 1
ATOM 762 C CA . ILE A 1 94 ? -17.585 -2.287 26.819 1.00 86.88 94 ILE A CA 1
ATOM 763 C C . ILE A 1 94 ? -17.577 -3.410 27.859 1.00 86.88 94 ILE A C 1
ATOM 765 O O . ILE A 1 94 ? -18.430 -3.431 28.747 1.00 86.88 94 ILE A O 1
ATOM 769 N N . GLY A 1 95 ? -16.624 -4.346 27.782 1.00 86.38 95 GLY A N 1
ATOM 770 C CA . GLY A 1 95 ? -16.545 -5.458 28.735 1.00 86.38 95 GLY A CA 1
ATOM 771 C C . GLY A 1 95 ? -16.380 -4.972 30.176 1.00 86.38 95 GLY A C 1
ATOM 772 O O . GLY A 1 95 ? -17.094 -5.423 31.072 1.00 86.38 95 GLY A O 1
ATOM 773 N N . SER A 1 96 ? -15.498 -3.991 30.383 1.00 87.88 96 SER A N 1
ATOM 774 C CA . SER A 1 96 ? -15.259 -3.411 31.707 1.00 87.88 96 SER A CA 1
ATOM 775 C C . SER A 1 96 ? -16.449 -2.600 32.240 1.00 87.88 96 SER A C 1
ATOM 777 O O . SER A 1 96 ? -16.683 -2.570 33.450 1.00 87.88 96 SER A O 1
ATOM 779 N N . GLU A 1 97 ? -17.226 -1.952 31.368 1.00 90.62 97 GLU A N 1
ATOM 780 C CA . GLU A 1 97 ? -18.445 -1.239 31.760 1.00 90.62 97 GLU A CA 1
ATOM 781 C C . GLU A 1 97 ? -19.584 -2.193 32.123 1.00 90.62 97 GLU A C 1
ATOM 783 O O . GLU A 1 97 ? -20.236 -2.002 33.152 1.00 90.62 97 GLU A O 1
ATOM 788 N N . LEU A 1 98 ? -19.793 -3.251 31.335 1.00 89.81 98 LEU A N 1
ATOM 789 C CA . LEU A 1 98 ? -20.783 -4.288 31.634 1.00 89.81 98 LEU A CA 1
ATOM 790 C C . LEU A 1 98 ? -20.491 -4.978 32.970 1.00 89.81 98 LEU A C 1
ATOM 792 O O . LEU A 1 98 ? -21.418 -5.232 33.739 1.00 89.81 98 LEU A O 1
ATOM 796 N N . GLU A 1 99 ? -19.218 -5.225 33.280 1.00 91.81 99 GLU A N 1
ATOM 797 C CA . GLU A 1 99 ? -18.801 -5.801 34.560 1.00 91.81 99 GLU A CA 1
ATOM 798 C C . GLU A 1 99 ? -19.141 -4.877 35.739 1.00 91.81 99 GLU A C 1
ATOM 800 O O . GLU A 1 99 ? -19.738 -5.315 36.724 1.00 91.81 99 GLU A O 1
ATOM 805 N N . LYS A 1 100 ? -18.856 -3.573 35.624 1.00 92.56 100 LYS A N 1
ATOM 806 C CA . LYS A 1 100 ? -19.251 -2.582 36.642 1.00 92.56 100 LYS A CA 1
ATOM 807 C C . LYS A 1 100 ? -20.768 -2.525 36.817 1.00 92.56 100 LYS A C 1
ATOM 809 O O . LYS A 1 100 ? -21.248 -2.461 37.947 1.00 92.56 100 LYS A O 1
ATOM 814 N N . LEU A 1 101 ? -21.529 -2.557 35.722 1.00 91.75 101 LEU A N 1
ATOM 815 C CA . LEU A 1 101 ? -22.993 -2.564 35.771 1.00 91.75 101 LEU A CA 1
ATOM 816 C C . LEU A 1 101 ? -23.531 -3.824 36.462 1.00 91.75 101 LEU A C 1
ATOM 818 O O . LEU A 1 101 ? -24.432 -3.718 37.293 1.00 91.75 101 LEU A O 1
ATOM 822 N N . ALA A 1 102 ? -22.954 -4.994 36.181 1.00 92.44 102 ALA A N 1
ATOM 823 C CA . ALA A 1 102 ? -23.326 -6.244 36.841 1.00 92.44 102 ALA A CA 1
ATOM 824 C C . ALA A 1 102 ? -23.058 -6.186 38.355 1.00 92.44 102 ALA A C 1
ATOM 826 O O . ALA A 1 102 ? -23.938 -6.519 39.147 1.00 92.44 102 ALA A O 1
ATOM 827 N N . GLN A 1 103 ? -21.898 -5.662 38.767 1.00 94.56 103 GLN A N 1
ATOM 828 C CA . GLN A 1 103 ? -21.560 -5.489 40.184 1.00 94.56 103 GLN A CA 1
ATOM 829 C C . GLN A 1 103 ? -22.508 -4.527 40.911 1.00 94.56 103 GLN A C 1
ATOM 831 O O . GLN A 1 103 ? -22.815 -4.729 42.085 1.00 94.56 103 GLN A O 1
ATOM 836 N N . LEU A 1 104 ? -22.963 -3.457 40.252 1.00 95.44 104 LEU A N 1
ATOM 837 C CA . LEU A 1 104 ? -23.917 -2.523 40.858 1.00 95.44 104 LEU A CA 1
ATOM 838 C C . LEU A 1 104 ? -25.285 -3.171 41.080 1.00 95.44 104 LEU A C 1
ATOM 840 O O . LEU A 1 104 ? -25.929 -2.886 42.089 1.00 95.44 104 LEU A O 1
ATOM 844 N N . MET A 1 105 ? -25.712 -4.049 40.172 1.00 92.44 105 MET A N 1
ATOM 845 C CA . MET A 1 105 ? -26.954 -4.807 40.316 1.00 92.44 105 MET A CA 1
ATOM 846 C C . MET A 1 105 ? -26.852 -5.834 41.443 1.00 92.44 105 MET A C 1
ATOM 848 O O . MET A 1 105 ? -27.738 -5.898 42.289 1.00 92.44 105 MET A O 1
ATOM 852 N N . GLU A 1 106 ? -25.757 -6.596 41.487 1.00 94.25 106 GLU A N 1
ATOM 853 C CA . GLU A 1 106 ? -25.501 -7.594 42.532 1.00 94.25 106 GLU A CA 1
ATOM 854 C C . GLU A 1 106 ? -25.493 -6.959 43.927 1.00 94.25 106 GLU A C 1
ATOM 856 O O . GLU A 1 106 ? -26.076 -7.489 44.870 1.00 94.25 106 GLU A O 1
ATOM 861 N N . LYS A 1 107 ? -24.892 -5.772 44.048 1.00 95.62 107 LYS A N 1
ATOM 862 C CA . LYS A 1 107 ? -24.873 -4.994 45.293 1.00 95.62 107 LYS A CA 1
ATOM 863 C C . LYS A 1 107 ? -26.204 -4.289 45.603 1.00 95.62 107 LYS A C 1
ATOM 865 O O . LYS A 1 107 ? -26.312 -3.654 46.648 1.00 95.62 107 LYS A O 1
ATOM 870 N N . GLY A 1 108 ? -27.199 -4.368 44.717 1.00 92.94 108 GLY A N 1
ATOM 871 C CA . GLY A 1 108 ? -28.525 -3.772 44.902 1.00 92.94 108 GLY A CA 1
ATOM 872 C C . GLY A 1 108 ? -28.595 -2.254 44.698 1.00 92.94 108 GLY A C 1
ATOM 873 O O . GLY A 1 108 ? -29.578 -1.638 45.100 1.00 92.94 108 GLY A O 1
ATOM 874 N N . TYR A 1 109 ? -27.580 -1.633 44.084 1.00 94.69 109 TYR A N 1
ATOM 875 C CA . TYR A 1 109 ? -27.565 -0.187 43.813 1.00 94.69 109 TYR A CA 1
ATOM 876 C C . TYR A 1 109 ? -28.419 0.216 42.610 1.00 94.69 109 TYR A C 1
ATOM 878 O O . TYR A 1 109 ? -28.821 1.373 42.512 1.00 94.69 109 TYR A O 1
ATOM 886 N N . ILE A 1 110 ? -28.664 -0.712 41.686 1.00 93.38 110 ILE A N 1
ATOM 887 C CA . ILE A 1 110 ? -29.504 -0.500 40.503 1.00 93.38 110 ILE A CA 1
ATOM 888 C C . ILE A 1 110 ? -30.502 -1.645 40.359 1.00 93.38 110 ILE A C 1
ATOM 890 O O . ILE A 1 110 ? -30.232 -2.776 40.767 1.00 93.38 110 ILE A O 1
ATOM 894 N N . THR A 1 111 ? -31.653 -1.359 39.754 1.00 92.94 111 THR A N 1
ATOM 895 C CA . THR A 1 111 ? -32.672 -2.375 39.473 1.00 92.94 111 THR A CA 1
ATOM 896 C C . THR A 1 111 ? -32.341 -3.151 38.196 1.00 92.94 111 THR A C 1
ATOM 898 O O . THR A 1 111 ? -31.610 -2.677 37.324 1.00 92.94 111 THR A O 1
ATOM 901 N N . PHE A 1 112 ? -32.918 -4.348 38.057 1.00 89.88 112 PHE A N 1
ATOM 902 C CA . PHE A 1 112 ? -32.765 -5.171 36.854 1.00 89.88 112 PHE A CA 1
ATOM 903 C C . PHE A 1 112 ? -33.249 -4.451 35.582 1.00 89.88 112 PHE A C 1
ATOM 905 O O . PHE A 1 112 ? -32.602 -4.526 34.540 1.00 89.88 112 PHE A O 1
ATOM 912 N N . GLU A 1 113 ? -34.349 -3.694 35.674 1.00 92.50 113 GLU A N 1
ATOM 913 C CA . GLU A 1 113 ? -34.866 -2.915 34.542 1.00 92.50 113 GLU A CA 1
ATOM 914 C C . GLU A 1 113 ? -33.870 -1.831 34.099 1.00 92.50 113 GLU A C 1
ATOM 916 O O . GLU A 1 113 ? -33.648 -1.627 32.903 1.00 92.50 113 GLU A O 1
ATOM 921 N N . GLU A 1 114 ? -33.228 -1.150 35.054 1.00 91.00 114 GLU A N 1
ATOM 922 C CA . GLU A 1 114 ? -32.243 -0.112 34.750 1.00 91.00 114 GLU A CA 1
ATOM 923 C C . GLU A 1 114 ? -30.963 -0.696 34.136 1.00 91.00 114 GLU A C 1
ATOM 925 O O . GLU A 1 114 ? -30.392 -0.110 33.209 1.00 91.00 114 GLU A O 1
ATOM 930 N N . PHE A 1 115 ? -30.544 -1.877 34.594 1.00 93.06 115 PHE A N 1
ATOM 931 C CA . PHE A 1 115 ? -29.435 -2.615 33.998 1.00 93.06 115 PHE A CA 1
ATOM 932 C C . PHE A 1 115 ? -29.707 -2.991 32.536 1.00 93.06 115 PHE A C 1
ATOM 934 O O . PHE A 1 115 ? -28.882 -2.687 31.672 1.00 93.06 115 PHE A O 1
ATOM 941 N N . GLU A 1 116 ? -30.861 -3.595 32.239 1.00 89.25 116 GLU A N 1
ATOM 942 C CA . GLU A 1 116 ? -31.210 -4.030 30.878 1.00 89.25 116 GLU A CA 1
ATOM 943 C C . GLU A 1 116 ? -31.258 -2.848 29.898 1.00 89.25 116 GLU A C 1
ATOM 945 O O . GLU A 1 116 ? -30.722 -2.938 28.790 1.00 89.25 116 GLU A O 1
ATOM 950 N N . ARG A 1 117 ? -31.775 -1.685 30.326 1.00 93.19 117 ARG A N 1
ATOM 951 C CA . ARG A 1 117 ? -31.739 -0.460 29.506 1.00 93.19 117 ARG A CA 1
ATOM 952 C C . ARG A 1 117 ? -30.317 -0.015 29.173 1.00 93.19 117 ARG A C 1
ATOM 954 O O . ARG A 1 117 ? -30.040 0.357 28.033 1.00 93.19 117 ARG A O 1
ATOM 961 N N . ARG A 1 118 ? -29.412 -0.012 30.155 1.00 91.06 118 ARG A N 1
ATOM 962 C CA . ARG A 1 118 ? -28.025 0.443 29.952 1.00 91.06 118 ARG A CA 1
ATOM 963 C C . ARG A 1 118 ? -27.221 -0.552 29.123 1.00 91.06 118 ARG A C 1
ATOM 965 O O . ARG A 1 118 ? -26.502 -0.134 28.223 1.00 91.06 118 ARG A O 1
ATOM 972 N N . LYS A 1 119 ? -27.401 -1.850 29.359 1.00 91.56 119 LYS A N 1
ATOM 973 C CA . LYS A 1 119 ? -26.799 -2.919 28.556 1.00 91.56 119 LYS A CA 1
AT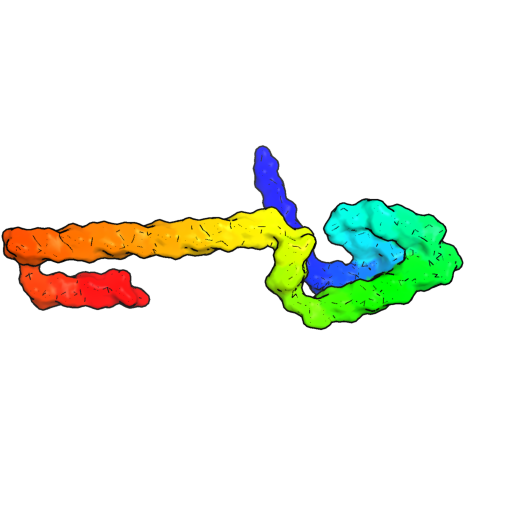OM 974 C C . LYS A 1 119 ? -27.223 -2.830 27.088 1.00 91.56 119 LYS A C 1
ATOM 976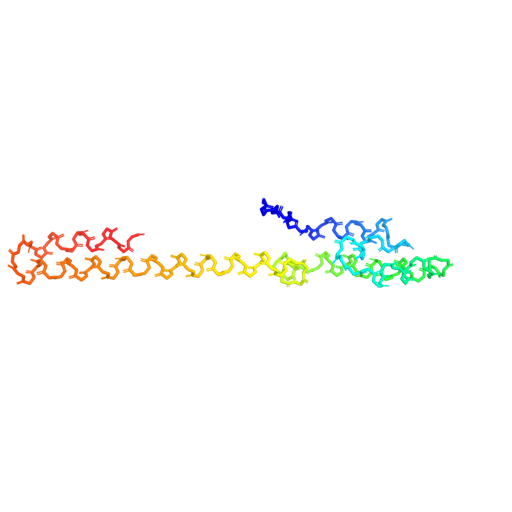 O O . LYS A 1 119 ? -26.363 -2.878 26.215 1.00 91.56 119 LYS A O 1
ATOM 981 N N . ALA A 1 120 ? -28.514 -2.635 26.812 1.00 90.81 120 ALA A N 1
ATOM 982 C CA . ALA A 1 120 ? -29.014 -2.466 25.446 1.00 90.81 120 ALA A CA 1
ATOM 983 C C . ALA A 1 120 ? -28.409 -1.237 24.746 1.00 90.81 120 ALA A C 1
ATOM 985 O O . ALA A 1 120 ? -28.118 -1.294 23.557 1.00 90.81 120 ALA A O 1
ATOM 986 N N . LYS A 1 121 ? -28.165 -0.150 25.491 1.00 91.56 121 LYS A N 1
ATOM 987 C CA . LYS A 1 121 ? -27.527 1.069 24.975 1.00 91.56 121 LYS 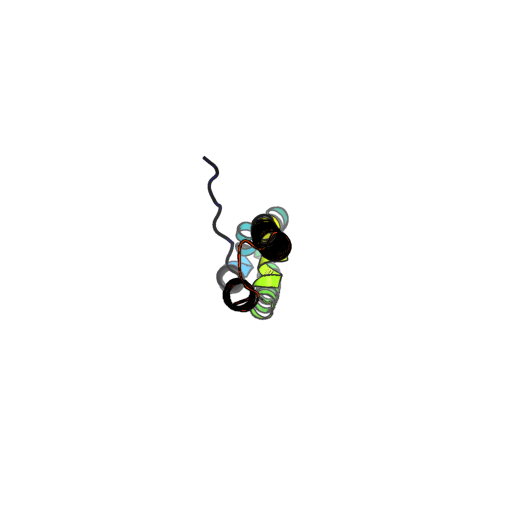A CA 1
ATOM 988 C C . LYS A 1 121 ? -26.035 0.892 24.655 1.00 91.56 121 LYS A C 1
ATOM 990 O O . LYS A 1 121 ? -25.537 1.573 23.771 1.00 91.56 121 LYS A O 1
ATOM 995 N N . LEU A 1 122 ? -25.329 0.019 25.378 1.00 85.31 122 LEU A N 1
ATOM 996 C CA . LEU A 1 122 ? -23.892 -0.244 25.186 1.00 85.31 122 LEU A CA 1
ATOM 997 C C . LEU A 1 122 ? -23.591 -1.246 24.065 1.00 85.31 122 LEU A C 1
ATOM 999 O O . LEU A 1 122 ? -22.480 -1.272 23.547 1.00 85.31 122 LEU A O 1
ATOM 1003 N N . LEU A 1 123 ? -24.562 -2.091 23.720 1.00 82.94 123 LEU A N 1
ATOM 1004 C CA . LEU A 1 123 ? -24.447 -3.093 22.655 1.00 82.94 123 LEU A CA 1
ATOM 1005 C C . LEU A 1 123 ? -24.944 -2.588 21.289 1.00 82.94 123 LEU A C 1
ATOM 1007 O O . LEU A 1 123 ? -24.907 -3.346 20.320 1.00 82.94 123 LEU A O 1
ATOM 1011 N N . GLN A 1 124 ? -25.440 -1.350 21.236 1.00 78.00 124 GLN A N 1
ATOM 1012 C CA . GLN A 1 124 ? -25.944 -0.679 20.037 1.00 78.00 124 GLN A CA 1
ATOM 1013 C C . GLN A 1 124 ? -24.814 0.005 19.265 1.00 78.00 124 GLN A C 1
ATOM 1015 O O . GLN A 1 124 ? -24.842 -0.075 18.017 1.00 78.00 124 GLN A O 1
#

Radius of gyration: 26.28 Å; chains: 1; bounding box: 54×23×74 Å

Organism: NCBI:txid2016530

Sequence (124 aa):
MQKSTPMKKRLIAAAMSLFGGTWGVHHFYLGNFGKGVLSVIFSWTGIPTIIGLVDAVKFLTMTDEQFDVKYNFEEYKKKIIEEEFRKNLFHKDIGSELEKLAQLMEKGYITFEEFERRKAKLLQ

Secondary structure (DSSP, 8-state):
----PPPPPHHHHHHHHHHHGGGTHHHHHTT-HHHHHHHHHTGGGSHHHHHHHHHHHHHHHS-HHHHHHHHSHHHHHHHHHHHHHHHHHHHHHHHHHHHHHHHHHHTTSS-HHHHHHHHHHH--

InterPro domains:
  IPR007829 TM2 domain [PF05154] (8-57)
  IPR018649 SHOCT domain [PF09851] (97-123)

Foldseek 3Di:
DPDPDDQDDLLVLLVCLQVVQLQQVSCVSLVNVVSNVVSNVCSVVCVSNVVSNVSSVVSVPDDPLRVCVRRVVVVNVVVVVVVVVVVVVLVVVLVVVLVVLVVCVVVVVDDPVVSVVVNVVSVD